Protein AF-W1I1I9-F1 (afdb_monomer_lite)

pLDDT: mean 87.64, std 15.8, range [44.5, 98.19]

Structure (mmCIF, N/CA/C/O backbone):
data_AF-W1I1I9-F1
#
_entry.id   AF-W1I1I9-F1
#
loop_
_atom_site.group_PDB
_atom_site.id
_atom_site.type_symbol
_atom_site.label_atom_id
_atom_site.label_alt_id
_atom_site.label_comp_id
_atom_site.label_asym_id
_atom_site.label_entity_id
_atom_site.label_seq_id
_atom_site.pdbx_PDB_ins_code
_atom_site.Cartn_x
_atom_site.Cartn_y
_atom_site.Cartn_z
_atom_site.occupancy
_atom_site.B_iso_or_equiv
_atom_site.auth_seq_id
_atom_site.auth_comp_id
_atom_site.auth_asym_id
_atom_site.auth_atom_id
_atom_site.pdbx_PDB_model_num
ATOM 1 N N . MET A 1 1 ? 3.873 50.885 -23.841 1.00 44.50 1 MET A N 1
ATOM 2 C CA . MET A 1 1 ? 3.485 49.770 -24.730 1.00 44.50 1 MET A CA 1
ATOM 3 C C . MET A 1 1 ? 4.378 48.586 -24.397 1.00 44.50 1 MET A C 1
ATOM 5 O O . MET A 1 1 ? 5.576 48.797 -24.437 1.00 44.50 1 MET A O 1
ATOM 9 N N . LEU A 1 2 ? 3.766 47.459 -23.991 1.00 46.28 2 LEU A N 1
ATOM 10 C CA . LEU A 1 2 ? 4.251 46.063 -23.898 1.00 46.28 2 LEU A CA 1
ATOM 11 C C . LEU A 1 2 ? 5.723 45.823 -23.470 1.00 46.28 2 LEU A C 1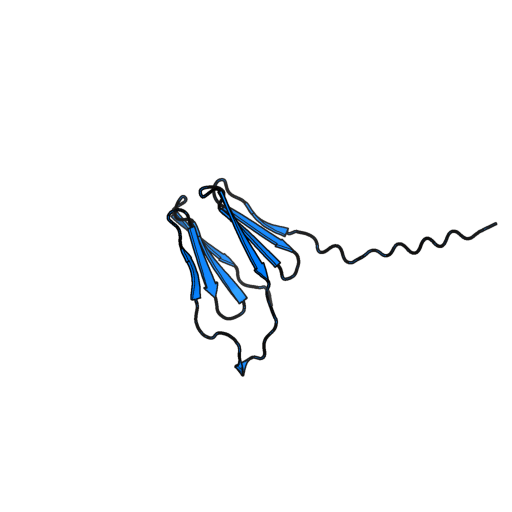
ATOM 13 O O . LEU A 1 2 ? 6.652 46.343 -24.056 1.00 46.28 2 LEU A O 1
ATOM 17 N N . CYS A 1 3 ? 6.035 44.933 -22.535 1.00 46.59 3 CYS A N 1
ATOM 18 C CA . CYS A 1 3 ? 5.598 43.547 -22.584 1.00 46.59 3 CYS A CA 1
ATOM 19 C C . CYS A 1 3 ? 5.765 42.898 -21.205 1.00 46.59 3 CYS A C 1
ATOM 21 O O . CYS A 1 3 ? 6.864 42.815 -20.657 1.00 46.59 3 CYS A O 1
ATOM 23 N N . LEU A 1 4 ? 4.636 42.456 -20.664 1.00 54.78 4 LEU A N 1
ATOM 24 C CA . LEU A 1 4 ? 4.511 41.624 -19.482 1.00 54.78 4 LEU A CA 1
ATOM 25 C C . LEU A 1 4 ? 4.909 40.192 -19.870 1.00 54.78 4 LEU A C 1
ATOM 27 O O . LEU A 1 4 ? 4.079 39.429 -20.349 1.00 54.78 4 LEU A O 1
ATOM 31 N N . CYS A 1 5 ? 6.176 39.829 -19.687 1.00 49.94 5 CYS A N 1
ATOM 32 C CA . CYS A 1 5 ? 6.618 38.438 -19.793 1.00 49.94 5 CYS A CA 1
ATOM 33 C C . CYS A 1 5 ? 6.740 37.846 -18.387 1.00 49.94 5 CYS A C 1
ATOM 35 O O . CYS A 1 5 ? 7.837 37.582 -17.898 1.00 49.94 5 CYS A O 1
ATOM 37 N N . THR A 1 6 ? 5.604 37.647 -17.715 1.00 56.44 6 THR A N 1
ATOM 38 C CA . THR A 1 6 ? 5.540 36.708 -16.594 1.00 56.44 6 THR A CA 1
ATOM 39 C C . THR A 1 6 ? 5.754 35.316 -17.172 1.00 56.44 6 THR A C 1
ATOM 41 O O . THR A 1 6 ? 4.824 34.695 -17.685 1.00 56.44 6 THR A O 1
ATOM 44 N N . PHE A 1 7 ? 7.001 34.849 -17.129 1.00 55.22 7 PHE A N 1
ATOM 45 C CA . PHE A 1 7 ? 7.329 33.438 -17.257 1.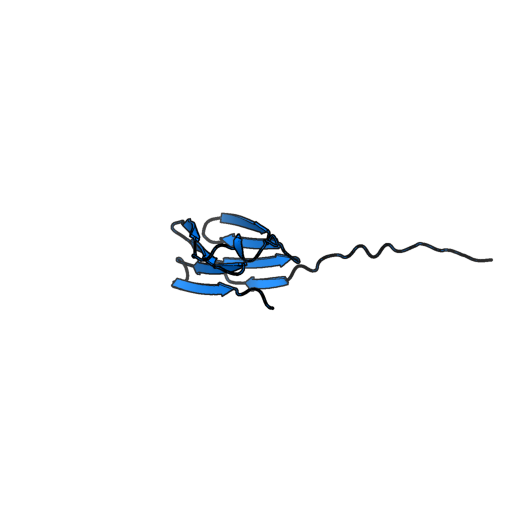00 55.22 7 PHE A CA 1
ATOM 46 C C . PHE A 1 7 ? 6.595 32.702 -16.137 1.00 55.22 7 PHE A C 1
ATOM 48 O O . PHE A 1 7 ? 7.075 32.597 -15.009 1.00 55.22 7 PHE A O 1
ATOM 55 N N . LEU A 1 8 ? 5.391 32.229 -16.449 1.00 53.41 8 LEU A N 1
ATOM 56 C CA . LEU A 1 8 ? 4.737 31.181 -15.694 1.00 53.41 8 LEU A CA 1
ATOM 57 C C . LEU A 1 8 ? 5.642 29.961 -15.833 1.00 53.41 8 LEU A C 1
ATOM 59 O O . LEU A 1 8 ? 5.558 29.203 -16.796 1.00 53.41 8 LEU A O 1
ATOM 63 N N . PHE A 1 9 ? 6.546 29.794 -14.872 1.00 50.25 9 PHE A N 1
ATOM 64 C CA . PHE A 1 9 ? 7.050 28.481 -14.530 1.00 50.25 9 PHE A CA 1
ATOM 65 C C . PHE A 1 9 ? 5.830 27.680 -14.071 1.00 50.25 9 PHE A C 1
ATOM 67 O O . PHE A 1 9 ? 5.524 27.608 -12.884 1.00 50.25 9 PHE A O 1
ATOM 74 N N . THR A 1 10 ? 5.102 27.091 -15.021 1.00 55.28 10 THR A N 1
ATOM 75 C CA . THR A 1 10 ? 4.328 25.877 -14.787 1.00 55.28 10 THR A CA 1
ATOM 76 C C . THR A 1 10 ? 5.338 24.823 -14.361 1.00 55.28 10 THR A C 1
ATOM 78 O O . THR A 1 10 ? 5.841 24.038 -15.165 1.00 55.28 10 THR A O 1
ATOM 81 N N . GLY A 1 11 ? 5.718 24.875 -13.082 1.00 51.47 11 GLY A N 1
ATOM 82 C CA . GLY A 1 11 ? 6.362 23.765 -12.418 1.00 51.47 11 GLY A CA 1
ATOM 83 C C . GLY A 1 11 ? 5.486 22.549 -12.670 1.00 51.47 11 GLY A C 1
ATOM 84 O O . GLY A 1 11 ? 4.265 22.650 -12.587 1.00 51.47 11 GLY A O 1
ATOM 85 N N . CYS A 1 12 ? 6.098 21.432 -13.054 1.00 51.38 12 CYS A N 1
ATOM 86 C CA . CYS A 1 12 ? 5.423 20.146 -13.163 1.00 51.38 12 CYS A CA 1
ATOM 87 C C . CYS A 1 12 ? 4.753 19.816 -11.821 1.00 51.38 12 CYS A C 1
ATOM 89 O O . CYS A 1 12 ? 5.358 19.168 -10.966 1.00 51.38 12 CYS A O 1
ATOM 91 N N . THR A 1 13 ? 3.519 20.263 -11.612 1.00 59.88 13 THR A N 1
ATOM 92 C CA . THR A 1 13 ? 2.675 19.800 -10.523 1.00 59.88 13 THR A CA 1
ATOM 93 C C . THR A 1 13 ? 2.324 18.366 -10.866 1.00 59.88 13 THR A C 1
ATOM 95 O O . THR A 1 13 ? 1.559 18.087 -11.786 1.00 59.88 13 THR A O 1
ATOM 98 N N . ARG A 1 14 ? 2.981 17.420 -10.190 1.00 69.31 14 ARG A N 1
ATOM 99 C CA . ARG A 1 14 ? 2.608 16.011 -10.294 1.00 69.31 14 ARG A CA 1
ATOM 100 C C . ARG A 1 14 ? 1.204 15.892 -9.726 1.00 69.31 14 ARG A C 1
ATOM 102 O O . ARG A 1 14 ? 1.011 16.144 -8.540 1.00 69.31 14 ARG A O 1
ATOM 109 N N . GLU A 1 15 ? 0.250 15.562 -10.581 1.00 84.31 15 GLU A N 1
ATOM 110 C CA . GLU A 1 15 ? -1.137 15.384 -10.177 1.00 84.31 15 GLU A CA 1
ATOM 111 C C . GLU A 1 15 ? -1.245 14.168 -9.253 1.00 84.31 15 GLU A C 1
ATOM 113 O O . GLU A 1 15 ? -0.667 13.106 -9.518 1.00 84.31 15 GLU A O 1
ATOM 118 N N . GLU A 1 16 ? -1.934 14.353 -8.132 1.00 91.62 16 GLU A N 1
ATOM 119 C CA . GLU A 1 16 ? -2.271 13.262 -7.232 1.00 91.62 16 GLU A CA 1
ATOM 120 C C . GLU A 1 16 ? -3.434 12.475 -7.831 1.00 91.62 16 GLU A C 1
ATOM 122 O O . GLU A 1 16 ? -4.465 13.030 -8.205 1.00 91.62 16 GLU A O 1
ATOM 127 N N . LYS A 1 17 ? -3.272 11.159 -7.911 1.00 92.81 17 LYS A N 1
ATOM 128 C CA . LYS A 1 17 ? -4.293 10.242 -8.400 1.00 92.81 17 LYS A CA 1
ATOM 129 C C . LYS A 1 17 ? -4.701 9.283 -7.299 1.00 92.81 17 LYS A C 1
ATOM 131 O O . LYS A 1 17 ? -3.872 8.518 -6.808 1.00 92.81 17 LYS A O 1
ATOM 136 N N . THR A 1 18 ? -5.986 9.253 -6.972 1.00 95.56 18 THR A N 1
ATOM 137 C CA . THR A 1 18 ? -6.563 8.225 -6.102 1.00 95.56 18 THR A CA 1
ATOM 138 C C . THR A 1 18 ? -6.771 6.931 -6.887 1.00 95.56 18 THR A C 1
ATOM 140 O O . THR A 1 18 ? -7.365 6.923 -7.965 1.00 95.56 18 THR A O 1
ATOM 143 N N . ILE A 1 19 ? -6.230 5.830 -6.368 1.00 94.56 19 ILE A N 1
ATOM 144 C CA . ILE A 1 19 ? -6.304 4.495 -6.975 1.00 94.56 19 ILE A CA 1
ATOM 145 C C . ILE A 1 19 ? -7.344 3.632 -6.264 1.00 94.56 19 ILE A C 1
ATOM 147 O O . ILE A 1 19 ? -8.034 2.838 -6.900 1.00 94.56 19 ILE A O 1
ATOM 151 N N . ILE A 1 20 ? -7.435 3.778 -4.944 1.00 95.56 20 ILE A N 1
ATOM 152 C CA . ILE A 1 20 ? -8.397 3.090 -4.088 1.00 95.56 20 ILE A CA 1
ATOM 153 C C . ILE A 1 20 ? -8.971 4.138 -3.148 1.00 95.56 20 ILE A C 1
ATOM 155 O O . ILE A 1 20 ? -8.210 4.902 -2.556 1.00 95.56 20 ILE A O 1
ATOM 159 N N . ASP A 1 21 ? -10.290 4.153 -3.014 1.00 96.88 21 ASP A N 1
ATOM 160 C CA . ASP A 1 21 ? -10.998 4.981 -2.049 1.00 96.88 21 ASP A CA 1
ATOM 161 C C . ASP A 1 21 ? -12.155 4.163 -1.477 1.00 96.88 21 ASP A C 1
ATOM 163 O O . ASP A 1 21 ? -13.080 3.771 -2.192 1.00 96.88 21 ASP A O 1
ATOM 167 N N . THR A 1 22 ? -12.032 3.788 -0.212 1.00 96.38 22 THR A N 1
ATOM 168 C CA . THR A 1 22 ? -13.001 2.970 0.519 1.00 96.38 22 THR A CA 1
ATOM 169 C C . THR A 1 22 ? -13.119 3.501 1.944 1.00 96.38 22 THR A C 1
ATOM 171 O O . THR A 1 22 ? -12.322 4.331 2.366 1.00 96.38 22 THR A O 1
ATOM 174 N N . ALA A 1 23 ? -14.085 2.995 2.714 1.00 96.12 23 ALA A N 1
ATOM 175 C CA . ALA A 1 23 ? -14.285 3.432 4.096 1.00 96.12 23 ALA A CA 1
ATOM 176 C C . ALA A 1 23 ? -13.085 3.149 5.026 1.00 96.12 23 ALA A C 1
ATOM 178 O O . ALA A 1 23 ? -12.933 3.822 6.038 1.00 96.12 23 ALA A O 1
ATOM 179 N N . THR A 1 24 ? -12.258 2.153 4.701 1.00 96.06 24 THR A N 1
ATOM 180 C CA . THR A 1 24 ? -11.185 1.626 5.567 1.00 96.06 24 THR A CA 1
ATOM 181 C C . THR A 1 24 ? -9.790 1.810 4.978 1.00 96.06 24 THR A C 1
ATOM 183 O O . THR A 1 24 ? -8.802 1.799 5.707 1.00 96.06 24 THR A O 1
ATOM 186 N N . LEU A 1 25 ? -9.694 2.012 3.665 1.00 97.19 25 LEU A N 1
ATOM 187 C CA . LEU A 1 25 ? -8.436 2.114 2.940 1.00 97.19 25 LEU A CA 1
ATOM 188 C C . LEU A 1 25 ? -8.540 3.165 1.838 1.00 97.19 25 LEU A C 1
ATOM 190 O O . LEU A 1 25 ? -9.415 3.082 0.969 1.00 97.19 25 LEU A O 1
ATOM 194 N N . LYS A 1 26 ? -7.570 4.077 1.801 1.00 97.75 26 LYS A N 1
ATOM 195 C CA . LYS A 1 26 ? -7.347 4.973 0.665 1.00 97.75 26 LYS A CA 1
ATOM 196 C C . LYS A 1 26 ? -5.919 4.815 0.163 1.00 97.75 26 LYS A C 1
ATOM 198 O O . LYS A 1 26 ? -4.980 4.712 0.944 1.00 97.75 26 LYS A O 1
ATOM 203 N N . VAL A 1 27 ? -5.742 4.789 -1.153 1.00 97.00 27 VAL A N 1
ATOM 204 C CA . VAL A 1 27 ? -4.417 4.751 -1.775 1.00 97.00 27 VAL A CA 1
ATOM 205 C C . VAL A 1 27 ? -4.334 5.810 -2.847 1.00 97.00 27 VAL A C 1
ATOM 207 O O . VAL A 1 27 ? -5.147 5.828 -3.776 1.00 97.00 27 VAL A O 1
ATOM 210 N N . THR A 1 28 ? -3.327 6.664 -2.742 1.00 96.06 28 THR A N 1
ATOM 211 C CA . THR A 1 28 ? -3.056 7.725 -3.705 1.00 96.06 28 THR A CA 1
ATOM 212 C C . THR A 1 28 ? -1.653 7.576 -4.266 1.00 96.06 28 THR A C 1
ATOM 214 O O . THR A 1 28 ? -0.774 6.934 -3.688 1.00 96.06 28 THR A O 1
ATOM 217 N N . THR A 1 29 ? -1.454 8.110 -5.462 1.00 93.50 29 THR A N 1
ATOM 218 C CA . THR A 1 29 ? -0.160 8.117 -6.135 1.00 93.50 29 THR A CA 1
ATOM 219 C C . THR A 1 29 ? 0.121 9.499 -6.679 1.00 93.50 29 THR A C 1
ATOM 221 O O . THR A 1 29 ? -0.745 10.083 -7.327 1.00 93.50 29 THR A O 1
ATOM 224 N N . GLN A 1 30 ? 1.342 9.980 -6.489 1.00 92.75 30 GLN A N 1
ATOM 225 C CA . GLN A 1 30 ? 1.817 11.241 -7.040 1.00 92.75 30 GLN A CA 1
ATOM 226 C C . GLN A 1 30 ? 3.158 11.007 -7.746 1.00 92.75 30 GLN A C 1
ATOM 228 O O . GLN A 1 30 ? 4.246 11.006 -7.165 1.00 92.75 30 GLN A O 1
ATOM 233 N N . GLY A 1 31 ? 3.092 10.743 -9.051 1.00 88.88 31 GLY A N 1
ATOM 234 C CA . GLY A 1 31 ? 4.259 10.341 -9.837 1.00 88.88 31 GLY A CA 1
ATOM 235 C C . GLY A 1 31 ? 4.876 9.022 -9.353 1.00 88.88 31 GLY A C 1
ATOM 236 O O . GLY A 1 31 ? 4.352 7.951 -9.636 1.00 88.88 31 GLY A O 1
ATOM 237 N N . ALA A 1 32 ? 6.031 9.094 -8.684 1.00 89.62 32 ALA A N 1
ATOM 238 C CA . ALA A 1 32 ? 6.743 7.921 -8.159 1.00 89.62 32 ALA A CA 1
ATOM 239 C C . ALA A 1 32 ? 6.421 7.625 -6.685 1.00 89.62 32 ALA A C 1
ATOM 241 O O . ALA A 1 32 ? 6.952 6.661 -6.134 1.00 89.62 32 ALA A O 1
ATOM 242 N N . GLU A 1 33 ? 5.610 8.465 -6.051 1.00 93.31 33 GLU A N 1
ATOM 243 C CA . GLU A 1 33 ? 5.222 8.331 -4.652 1.00 93.31 33 GLU A CA 1
ATOM 244 C C . GLU A 1 33 ? 3.848 7.672 -4.567 1.00 93.31 33 GLU A C 1
ATOM 246 O O . GLU A 1 33 ? 2.982 7.877 -5.419 1.00 93.31 33 GLU A O 1
ATOM 251 N N . THR A 1 34 ? 3.687 6.796 -3.586 1.00 95.25 34 THR A N 1
ATOM 252 C CA . THR A 1 34 ? 2.447 6.091 -3.278 1.00 95.25 34 THR A CA 1
ATOM 253 C C . THR A 1 34 ? 2.198 6.230 -1.793 1.00 95.25 34 THR A C 1
ATOM 255 O O . THR A 1 34 ? 3.044 5.826 -0.992 1.00 95.25 34 THR A O 1
ATOM 258 N N . THR A 1 35 ? 1.034 6.759 -1.451 1.00 97.06 35 THR A N 1
ATOM 259 C CA . THR A 1 35 ? 0.597 6.928 -0.072 1.00 97.06 35 THR A CA 1
ATOM 260 C C . THR A 1 35 ? -0.558 5.980 0.189 1.00 97.06 35 THR A C 1
ATOM 262 O O . THR A 1 35 ? -1.536 5.945 -0.560 1.00 97.06 35 THR A O 1
ATOM 265 N N . ILE A 1 36 ? -0.413 5.161 1.224 1.00 97.50 36 ILE A N 1
ATOM 266 C CA . ILE A 1 36 ? -1.427 4.215 1.679 1.00 97.50 36 ILE A CA 1
ATOM 267 C C . ILE A 1 36 ? -1.930 4.719 3.026 1.00 97.50 36 ILE A C 1
ATOM 269 O O . ILE A 1 36 ? -1.172 4.748 3.992 1.00 97.50 36 ILE A O 1
ATOM 273 N N . TYR A 1 37 ? -3.201 5.096 3.070 1.00 97.81 37 TYR A N 1
ATOM 274 C CA . TYR A 1 37 ? -3.907 5.523 4.269 1.00 97.81 37 TYR A CA 1
ATOM 275 C C . TYR A 1 37 ? -4.725 4.347 4.800 1.00 97.81 37 TYR A C 1
ATOM 277 O O . TYR A 1 37 ? -5.704 3.927 4.175 1.00 97.81 37 TYR A O 1
ATOM 285 N N . ASP A 1 38 ? -4.305 3.812 5.940 1.00 97.19 38 ASP A N 1
ATOM 286 C CA . ASP A 1 38 ? -5.089 2.892 6.752 1.00 97.19 38 ASP A CA 1
ATOM 287 C C . ASP A 1 38 ? -6.059 3.706 7.606 1.00 97.19 38 ASP A C 1
ATOM 289 O O . ASP A 1 38 ? -5.704 4.199 8.676 1.00 97.19 38 ASP A O 1
ATOM 293 N N . LEU A 1 39 ? -7.282 3.886 7.110 1.00 97.25 39 LEU A N 1
ATOM 294 C CA . LEU A 1 39 ? -8.297 4.685 7.796 1.00 97.25 39 LEU A CA 1
ATOM 295 C C . LEU A 1 39 ? -8.866 3.948 9.014 1.00 97.25 39 LEU A C 1
ATOM 297 O O . LEU A 1 39 ? -9.385 4.584 9.925 1.00 97.25 39 LEU A O 1
ATOM 301 N N . ALA A 1 40 ? -8.770 2.616 9.039 1.00 95.94 40 ALA A N 1
ATOM 302 C CA . ALA A 1 40 ? -9.216 1.814 10.172 1.00 95.94 40 ALA A CA 1
ATOM 303 C C . ALA A 1 40 ? -8.182 1.783 11.309 1.00 95.94 40 ALA A C 1
ATOM 305 O O . ALA A 1 40 ? -8.560 1.740 12.477 1.00 95.94 40 ALA A O 1
ATOM 306 N N . GLY A 1 41 ? -6.892 1.787 10.966 1.00 94.81 41 GLY A N 1
ATOM 307 C CA . GLY A 1 41 ? -5.775 1.821 11.913 1.00 94.81 41 GLY A CA 1
ATOM 308 C C . GLY A 1 41 ? -5.243 3.219 12.238 1.00 94.81 41 GLY A C 1
ATOM 309 O O . GLY A 1 41 ? -4.298 3.315 13.016 1.00 94.81 41 GLY A O 1
ATOM 310 N N . ASP A 1 42 ? -5.820 4.270 11.643 1.00 96.31 42 ASP A N 1
ATOM 311 C CA . ASP A 1 42 ? -5.381 5.672 11.748 1.00 96.31 42 ASP A CA 1
ATOM 312 C C . ASP A 1 42 ? -3.876 5.851 11.467 1.00 96.31 42 ASP A C 1
ATOM 314 O O . ASP A 1 42 ? -3.120 6.440 12.242 1.00 96.31 42 ASP A O 1
ATOM 318 N N . ALA A 1 43 ? -3.413 5.268 10.355 1.00 97.06 43 ALA A N 1
ATOM 319 C CA . ALA A 1 43 ? -2.001 5.251 9.983 1.00 97.06 43 ALA A CA 1
ATOM 320 C C . ALA A 1 43 ? -1.772 5.581 8.504 1.00 97.06 43 ALA A C 1
ATOM 322 O O . ALA A 1 43 ? -2.571 5.253 7.626 1.00 97.06 43 ALA A O 1
ATOM 323 N N . GLU A 1 44 ? -0.623 6.189 8.213 1.00 97.38 44 GLU A N 1
ATOM 324 C CA . GLU A 1 44 ? -0.208 6.550 6.859 1.00 97.38 44 GLU A CA 1
ATOM 325 C C . GLU A 1 44 ? 1.160 5.949 6.525 1.00 97.38 44 GLU A C 1
ATOM 327 O O . GLU A 1 44 ? 2.113 6.031 7.304 1.00 97.38 44 GLU A O 1
ATOM 332 N N . TYR A 1 45 ? 1.273 5.370 5.328 1.00 97.31 45 TYR A N 1
ATOM 333 C CA . TYR A 1 45 ? 2.501 4.761 4.830 1.00 97.31 45 TYR A CA 1
ATOM 334 C C . TYR A 1 45 ? 2.887 5.351 3.477 1.00 97.31 45 TYR A C 1
ATOM 336 O O . TYR A 1 45 ? 2.178 5.189 2.482 1.00 97.31 45 TYR A O 1
ATOM 344 N N . ASN A 1 46 ? 4.057 5.987 3.432 1.00 96.38 46 ASN A N 1
ATOM 345 C CA . ASN A 1 46 ? 4.593 6.624 2.235 1.00 96.38 46 ASN A CA 1
ATOM 346 C C . ASN A 1 46 ? 5.704 5.783 1.604 1.00 96.38 46 ASN A C 1
ATOM 348 O O . ASN A 1 46 ? 6.719 5.476 2.231 1.00 96.38 46 ASN A O 1
ATOM 352 N N . TYR A 1 47 ? 5.532 5.449 0.328 1.00 95.19 47 TYR A N 1
ATOM 353 C CA . TYR A 1 47 ? 6.489 4.671 -0.447 1.00 95.19 47 TYR A CA 1
ATOM 354 C C . TYR A 1 47 ? 6.933 5.437 -1.684 1.00 95.19 47 TYR A C 1
ATOM 356 O O . TYR A 1 47 ? 6.119 5.940 -2.453 1.00 95.19 47 TYR A O 1
ATOM 364 N N . LYS A 1 48 ? 8.245 5.457 -1.923 1.00 93.00 48 LYS A N 1
ATOM 365 C CA . LYS A 1 48 ? 8.845 6.067 -3.110 1.00 93.00 48 LYS A CA 1
ATOM 366 C C . LYS A 1 48 ? 9.458 5.005 -4.006 1.00 93.00 48 LYS A C 1
ATOM 368 O O . LYS A 1 48 ? 10.345 4.258 -3.595 1.00 93.00 48 LYS A O 1
ATOM 373 N N . ALA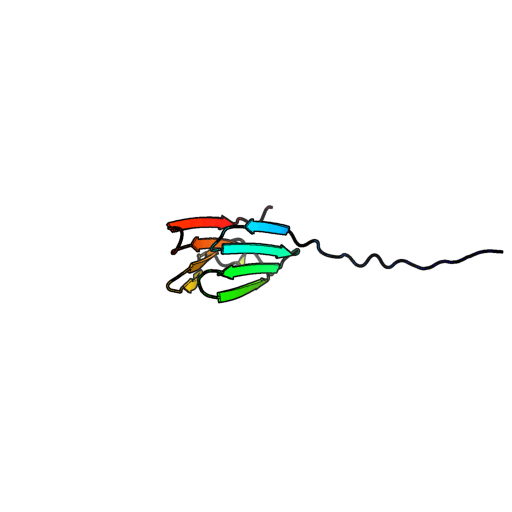 A 1 49 ? 9.021 4.961 -5.258 1.00 90.25 49 ALA A N 1
ATOM 374 C CA . ALA A 1 49 ? 9.611 4.095 -6.261 1.00 90.25 49 ALA A CA 1
ATOM 375 C C . ALA A 1 49 ? 10.965 4.655 -6.722 1.00 90.25 49 ALA A C 1
ATOM 377 O O . ALA A 1 49 ? 11.057 5.777 -7.225 1.00 90.25 49 ALA A O 1
ATOM 378 N N . VAL A 1 50 ? 12.013 3.838 -6.615 1.00 90.25 50 VAL A N 1
ATOM 379 C CA . VAL A 1 50 ? 13.364 4.166 -7.088 1.00 90.25 50 VAL A CA 1
ATOM 380 C C . VAL A 1 50 ? 13.719 3.247 -8.253 1.00 90.25 50 VAL A C 1
ATOM 382 O O . VAL A 1 50 ? 13.387 2.061 -8.250 1.00 90.25 50 VAL A O 1
ATOM 385 N N . ARG A 1 51 ? 14.358 3.794 -9.293 1.00 88.62 51 ARG A N 1
ATOM 386 C CA . ARG A 1 51 ? 14.881 2.984 -10.399 1.00 88.62 51 ARG A CA 1
ATOM 387 C C . ARG A 1 51 ? 16.194 2.347 -9.961 1.00 88.62 51 ARG A C 1
ATOM 389 O O . ARG A 1 51 ? 17.104 3.050 -9.538 1.00 88.62 51 ARG A O 1
ATOM 396 N N . VAL A 1 52 ? 16.283 1.033 -10.109 1.00 90.06 52 VAL A N 1
ATOM 397 C CA . VAL A 1 52 ? 17.489 0.242 -9.847 1.00 90.06 52 VAL A CA 1
ATOM 398 C C . VAL A 1 52 ? 17.882 -0.518 -11.108 1.00 90.06 52 VAL A C 1
ATOM 400 O O . VAL A 1 52 ? 17.053 -0.715 -12.004 1.00 90.06 52 VAL A O 1
ATOM 403 N N . LYS A 1 53 ? 19.146 -0.937 -11.201 1.00 93.38 53 LYS A N 1
ATOM 404 C CA . LYS A 1 53 ? 19.576 -1.838 -12.275 1.00 93.38 53 LYS A CA 1
ATOM 405 C C . LYS A 1 53 ? 18.861 -3.175 -12.120 1.00 93.38 53 LYS A C 1
ATOM 407 O O . LYS A 1 53 ? 18.540 -3.595 -11.014 1.00 93.38 53 LYS A O 1
ATOM 412 N N . LYS A 1 54 ? 18.638 -3.870 -13.235 1.00 89.06 54 LYS A N 1
ATOM 413 C CA . LYS A 1 54 ? 17.939 -5.164 -13.234 1.00 89.06 54 LYS A CA 1
ATOM 414 C C . LYS A 1 54 ? 18.649 -6.218 -12.372 1.00 89.06 54 LYS A C 1
ATOM 416 O O . LYS A 1 54 ? 17.969 -7.047 -11.785 1.00 89.06 54 LYS A O 1
ATOM 421 N N . THR A 1 55 ? 19.979 -6.170 -12.296 1.00 93.69 55 THR A N 1
ATOM 422 C CA . THR A 1 55 ? 20.804 -7.062 -11.460 1.00 93.69 55 THR A CA 1
ATOM 423 C C . THR A 1 55 ? 20.573 -6.865 -9.968 1.00 93.69 55 THR A C 1
ATOM 425 O O . THR A 1 55 ? 20.727 -7.810 -9.207 1.00 93.69 55 THR A O 1
ATOM 428 N N . ASP A 1 56 ? 20.163 -5.660 -9.573 1.00 92.06 56 ASP A N 1
ATOM 429 C CA . ASP A 1 56 ? 20.015 -5.251 -8.175 1.00 92.06 56 ASP A CA 1
ATOM 430 C C . ASP A 1 56 ? 18.527 -5.164 -7.785 1.00 92.06 56 ASP A C 1
ATOM 432 O O . ASP A 1 56 ? 18.171 -4.745 -6.683 1.00 92.06 56 ASP A O 1
ATOM 436 N N . ALA A 1 57 ? 17.629 -5.502 -8.717 1.00 90.25 57 ALA A N 1
ATOM 437 C CA . ALA A 1 57 ? 16.196 -5.438 -8.504 1.00 90.25 57 ALA A CA 1
ATOM 438 C C . ALA A 1 57 ? 15.748 -6.570 -7.566 1.00 90.25 57 ALA A C 1
ATOM 440 O O . ALA A 1 57 ? 16.109 -7.723 -7.805 1.00 90.25 57 ALA A O 1
ATOM 441 N N . PRO A 1 58 ? 14.907 -6.281 -6.553 1.00 91.56 58 PRO A N 1
ATOM 442 C CA . PRO A 1 58 ? 14.322 -7.323 -5.722 1.00 91.56 58 PRO A CA 1
ATOM 443 C C . PRO A 1 58 ? 13.578 -8.349 -6.579 1.00 91.56 58 PRO A C 1
ATOM 445 O O . PRO A 1 58 ? 12.692 -7.991 -7.361 1.00 91.56 58 PRO A O 1
ATOM 448 N N . THR A 1 59 ? 13.943 -9.618 -6.423 1.00 93.31 59 THR A N 1
ATOM 449 C CA . THR A 1 59 ? 13.316 -10.757 -7.107 1.00 93.31 59 THR A CA 1
ATOM 450 C C . THR A 1 59 ? 12.159 -11.345 -6.313 1.00 93.31 59 THR A C 1
ATOM 452 O O . THR A 1 59 ? 11.301 -12.012 -6.886 1.00 93.31 59 THR A O 1
ATOM 455 N N . GLU A 1 60 ? 12.101 -11.061 -5.013 1.00 94.00 60 GLU A N 1
ATOM 456 C CA . GLU A 1 60 ? 11.113 -11.608 -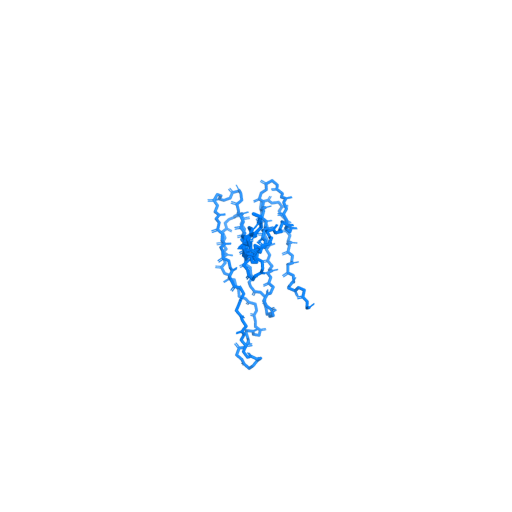4.091 1.00 94.00 60 GLU A CA 1
ATOM 457 C C . GLU A 1 60 ? 10.240 -10.518 -3.476 1.00 94.00 60 GLU A C 1
ATOM 459 O O . GLU A 1 60 ? 10.634 -9.355 -3.339 1.00 94.00 60 GLU A O 1
ATOM 464 N N . ALA A 1 61 ? 9.013 -10.905 -3.133 1.00 95.50 61 ALA A N 1
ATOM 465 C CA . ALA A 1 61 ? 8.097 -10.035 -2.422 1.00 95.50 61 ALA A CA 1
ATOM 466 C C . ALA A 1 61 ? 8.518 -9.923 -0.955 1.00 95.50 61 ALA A C 1
ATOM 468 O O . ALA A 1 61 ? 8.894 -10.915 -0.337 1.00 95.50 61 ALA A O 1
ATOM 469 N N . ARG A 1 62 ? 8.401 -8.725 -0.381 1.00 95.81 62 ARG A N 1
ATOM 470 C CA . ARG A 1 62 ? 8.718 -8.486 1.032 1.00 95.81 62 ARG A CA 1
ATOM 471 C C . ARG A 1 62 ? 7.566 -7.802 1.744 1.00 95.81 62 ARG A C 1
ATOM 473 O O . ARG A 1 62 ? 6.991 -6.847 1.221 1.00 95.81 62 ARG A O 1
ATOM 480 N N . THR A 1 63 ? 7.241 -8.264 2.943 1.00 97.44 63 THR A N 1
ATOM 481 C CA . THR A 1 63 ? 6.300 -7.561 3.818 1.00 97.44 63 THR A CA 1
ATOM 482 C C . THR A 1 63 ? 6.967 -6.285 4.318 1.00 97.44 63 THR A C 1
ATOM 484 O O . THR A 1 63 ? 8.050 -6.346 4.893 1.00 97.44 63 THR A O 1
ATOM 487 N N . ALA A 1 64 ? 6.347 -5.135 4.061 1.00 96.44 64 ALA A N 1
ATOM 488 C CA . ALA A 1 64 ? 6.792 -3.855 4.608 1.00 96.44 64 ALA A CA 1
ATOM 489 C C . ALA A 1 64 ? 6.055 -3.516 5.905 1.00 96.44 64 ALA A C 1
ATOM 491 O O . ALA A 1 64 ? 6.672 -3.015 6.838 1.00 96.44 64 ALA A O 1
ATOM 492 N N . THR A 1 65 ? 4.759 -3.825 5.955 1.00 97.50 65 THR A N 1
ATOM 493 C CA . THR A 1 65 ? 3.889 -3.520 7.092 1.00 97.50 65 THR A CA 1
ATOM 494 C C . THR A 1 65 ? 2.917 -4.670 7.306 1.00 97.50 65 THR A C 1
ATOM 496 O O . THR A 1 65 ? 2.347 -5.196 6.346 1.00 97.50 65 THR A O 1
ATOM 499 N N . GLU A 1 66 ? 2.702 -5.042 8.562 1.00 97.31 66 GLU A N 1
ATOM 500 C CA . GLU A 1 66 ? 1.679 -5.995 8.978 1.00 97.31 66 GLU A CA 1
ATOM 501 C C . GLU A 1 66 ? 1.117 -5.551 10.329 1.00 97.31 66 GLU A C 1
ATOM 503 O O . GLU A 1 66 ? 1.827 -5.551 11.329 1.00 97.31 66 GLU A O 1
ATOM 508 N N . THR A 1 67 ? -0.147 -5.139 10.324 1.00 97.06 67 THR A N 1
ATOM 509 C CA . THR A 1 67 ? -0.924 -4.733 11.501 1.00 97.06 67 THR A CA 1
ATOM 510 C C . THR A 1 67 ? -2.176 -5.604 11.600 1.00 97.06 67 THR A C 1
ATOM 512 O O . THR A 1 67 ? -2.389 -6.498 10.772 1.00 97.06 67 THR A O 1
ATOM 515 N N . ASP A 1 68 ? -3.027 -5.357 12.592 1.00 97.00 68 ASP A N 1
ATOM 516 C CA . ASP A 1 68 ? -4.317 -6.046 12.714 1.00 97.00 68 ASP A CA 1
ATOM 517 C C . ASP A 1 68 ? -5.314 -5.621 11.622 1.00 97.00 68 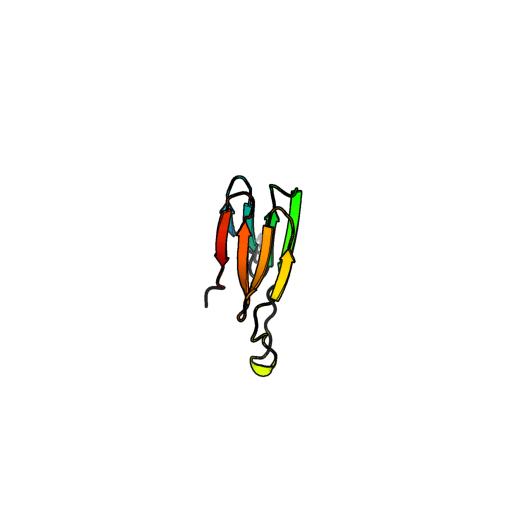ASP A C 1
ATOM 519 O O . ASP A 1 68 ? -6.159 -6.413 11.208 1.00 97.00 68 ASP A O 1
ATOM 523 N N . THR A 1 69 ? -5.166 -4.405 11.094 1.00 96.94 69 THR A N 1
ATOM 524 C CA . THR A 1 69 ? -6.059 -3.774 10.110 1.00 96.94 69 THR A CA 1
ATOM 525 C C . THR A 1 69 ? -5.614 -3.999 8.670 1.00 96.94 69 THR A C 1
ATOM 527 O O . THR A 1 69 ? -6.453 -4.245 7.800 1.00 96.94 69 THR A O 1
ATOM 530 N N . ILE A 1 70 ? -4.306 -3.975 8.395 1.00 97.56 70 ILE A N 1
ATOM 531 C CA . ILE A 1 70 ? -3.780 -4.092 7.035 1.00 97.56 70 ILE A CA 1
ATOM 532 C C . ILE A 1 70 ? -2.488 -4.911 6.945 1.00 97.56 70 ILE A C 1
ATOM 534 O O . ILE A 1 70 ? -1.751 -5.128 7.907 1.00 97.56 70 ILE A O 1
ATOM 538 N N . LYS A 1 71 ? -2.169 -5.357 5.730 1.00 98.19 71 LYS A N 1
ATOM 539 C CA . LYS A 1 71 ? -0.849 -5.890 5.375 1.00 98.19 71 LYS A CA 1
ATOM 540 C C . LYS A 1 71 ? -0.392 -5.308 4.048 1.00 98.19 71 LYS A C 1
ATOM 542 O O . LYS A 1 71 ? -1.094 -5.441 3.050 1.00 98.19 71 LYS A O 1
ATOM 547 N N . ILE A 1 72 ? 0.804 -4.728 4.019 1.00 97.88 72 ILE A N 1
ATOM 548 C CA . ILE A 1 72 ? 1.416 -4.157 2.818 1.00 97.88 72 ILE A CA 1
ATOM 549 C C . ILE A 1 72 ? 2.628 -4.999 2.441 1.00 97.88 72 ILE A C 1
ATOM 551 O O . ILE A 1 72 ? 3.605 -5.107 3.185 1.00 97.88 72 ILE A O 1
ATOM 555 N N . VAL A 1 73 ? 2.577 -5.574 1.246 1.00 97.88 73 VAL A N 1
ATOM 556 C CA . VAL A 1 73 ? 3.662 -6.354 0.657 1.00 97.88 73 VAL A CA 1
ATOM 557 C C . VAL A 1 73 ? 4.171 -5.632 -0.583 1.00 97.88 73 VAL A C 1
ATOM 559 O O . VAL A 1 73 ? 3.408 -5.326 -1.500 1.00 97.88 73 VAL A O 1
ATOM 562 N N . LEU A 1 74 ? 5.475 -5.385 -0.623 1.00 95.50 74 LEU A N 1
ATOM 563 C CA . LEU A 1 74 ? 6.169 -4.828 -1.776 1.00 95.50 74 LEU A CA 1
ATOM 564 C C . LEU A 1 74 ? 6.490 -5.964 -2.743 1.00 95.50 74 LEU A C 1
ATOM 566 O O . LEU A 1 74 ? 7.160 -6.928 -2.373 1.00 95.50 74 LEU A O 1
ATOM 570 N N . LEU A 1 75 ? 5.996 -5.853 -3.972 1.00 94.88 75 LEU A N 1
ATOM 571 C CA . LEU A 1 75 ? 6.170 -6.857 -5.013 1.00 94.88 75 LEU A CA 1
ATOM 572 C C . LEU A 1 75 ? 7.401 -6.546 -5.881 1.00 94.88 75 LEU A C 1
ATOM 574 O O . LEU A 1 75 ? 7.694 -5.368 -6.137 1.00 94.88 75 LEU A O 1
ATOM 578 N N . PRO A 1 76 ? 8.069 -7.580 -6.425 1.00 91.94 76 PRO A N 1
ATOM 579 C CA . PRO A 1 76 ? 9.072 -7.413 -7.471 1.00 91.94 76 PRO A CA 1
ATOM 580 C C . PRO A 1 76 ? 8.543 -6.549 -8.619 1.00 91.94 76 PRO A C 1
ATOM 582 O O . PRO A 1 76 ? 7.379 -6.643 -9.013 1.00 91.94 76 PRO A O 1
ATOM 585 N N . GLY A 1 77 ? 9.398 -5.680 -9.158 1.00 87.94 77 GLY A N 1
ATOM 586 C CA . GLY A 1 77 ? 9.003 -4.725 -10.201 1.00 87.94 77 GLY A CA 1
ATOM 587 C C . GLY A 1 77 ? 8.297 -3.461 -9.690 1.00 87.94 77 GLY A C 1
ATOM 588 O O . GLY A 1 77 ? 7.876 -2.642 -10.506 1.00 87.94 77 GLY A O 1
ATOM 589 N N . GLY A 1 78 ? 8.212 -3.261 -8.369 1.00 87.94 78 GLY A N 1
ATOM 590 C CA . GLY A 1 78 ? 7.747 -2.006 -7.764 1.00 87.94 78 GLY A CA 1
ATOM 591 C C . GLY A 1 78 ? 6.228 -1.883 -7.649 1.00 87.94 78 GLY A C 1
ATOM 592 O O . GLY A 1 78 ? 5.707 -0.772 -7.702 1.00 87.94 78 GLY A O 1
ATOM 593 N N . GLY A 1 79 ? 5.526 -3.013 -7.548 1.00 93.19 79 GLY A N 1
ATOM 594 C CA . GLY A 1 79 ? 4.100 -3.056 -7.228 1.00 93.19 79 GLY A CA 1
ATOM 595 C C . GLY A 1 79 ? 3.837 -3.249 -5.734 1.00 93.19 79 GLY A C 1
ATOM 596 O O . GLY A 1 79 ? 4.755 -3.492 -4.951 1.00 93.19 79 GLY A O 1
ATOM 597 N N . PHE A 1 80 ? 2.562 -3.214 -5.363 1.00 96.19 80 PHE A N 1
ATOM 598 C CA . PHE A 1 80 ? 2.083 -3.439 -4.004 1.00 96.19 80 PHE A CA 1
ATOM 599 C C . PHE A 1 80 ? 1.000 -4.512 -3.995 1.00 96.19 80 PHE A C 1
ATOM 601 O O . PHE A 1 80 ? 0.164 -4.583 -4.896 1.00 96.19 80 PHE A O 1
ATOM 608 N N . LYS A 1 81 ? 0.982 -5.319 -2.941 1.00 97.25 81 LYS A N 1
ATOM 609 C CA . LYS A 1 81 ? -0.174 -6.117 -2.545 1.00 97.25 81 LYS A CA 1
ATOM 610 C C . LYS A 1 81 ? -0.604 -5.636 -1.167 1.00 97.25 81 LYS A C 1
ATOM 612 O O . LYS A 1 81 ? 0.161 -5.749 -0.214 1.00 97.25 81 LYS A O 1
ATOM 617 N N . ILE A 1 82 ? -1.805 -5.082 -1.096 1.00 97.56 82 ILE A N 1
ATOM 618 C CA . ILE A 1 82 ? -2.391 -4.506 0.109 1.00 97.56 82 ILE A CA 1
ATOM 619 C C . ILE A 1 82 ? -3.562 -5.397 0.500 1.00 97.56 82 ILE A C 1
ATOM 621 O O . ILE A 1 82 ? -4.526 -5.524 -0.251 1.00 97.56 82 ILE A O 1
ATOM 625 N N . THR A 1 83 ? -3.460 -6.049 1.647 1.00 97.88 83 THR A N 1
ATOM 626 C CA . THR A 1 83 ? -4.576 -6.774 2.248 1.00 97.88 83 THR A CA 1
ATOM 627 C C . THR A 1 83 ? -5.236 -5.852 3.255 1.00 97.88 83 THR A C 1
ATOM 629 O O . THR A 1 83 ? -4.618 -5.522 4.262 1.00 97.88 83 THR A O 1
ATOM 632 N N . ASP A 1 84 ? -6.475 -5.464 2.988 1.00 96.69 84 ASP A N 1
ATOM 633 C CA . ASP A 1 84 ? -7.359 -4.850 3.967 1.00 96.69 84 ASP A CA 1
ATOM 634 C C . ASP A 1 84 ? -8.002 -5.979 4.784 1.00 96.69 84 ASP A C 1
ATOM 636 O O . ASP A 1 84 ? -8.862 -6.715 4.288 1.00 96.69 84 ASP A O 1
ATOM 640 N N . LYS A 1 85 ? -7.531 -6.164 6.021 1.00 96.88 85 LYS A N 1
ATOM 641 C CA . LYS A 1 85 ? -8.034 -7.204 6.928 1.00 96.88 85 LYS A CA 1
ATOM 642 C C . LYS A 1 85 ? -9.400 -6.829 7.496 1.00 96.88 85 LYS A C 1
ATOM 644 O O . LYS A 1 85 ? -10.173 -7.728 7.811 1.00 96.88 85 LYS A O 1
ATOM 649 N N . THR A 1 86 ? -9.720 -5.538 7.565 1.00 95.50 86 THR A N 1
ATOM 650 C CA . THR A 1 86 ? -11.011 -5.055 8.070 1.00 95.50 86 THR A CA 1
ATOM 651 C C . THR A 1 86 ? -12.143 -5.324 7.083 1.00 95.50 86 THR A C 1
ATOM 653 O O . THR A 1 86 ? -13.191 -5.835 7.468 1.00 95.50 86 THR A O 1
ATOM 656 N N . ALA A 1 87 ? -11.910 -5.081 5.791 1.00 94.50 87 ALA A N 1
ATOM 657 C CA . ALA A 1 87 ? -12.870 -5.376 4.730 1.00 94.50 87 ALA A CA 1
ATOM 658 C C . ALA A 1 87 ? -12.734 -6.801 4.159 1.00 94.50 87 ALA A C 1
ATOM 660 O O . ALA A 1 87 ? -13.538 -7.206 3.317 1.00 94.50 87 ALA A O 1
ATOM 661 N N . GLY A 1 88 ? -11.694 -7.546 4.554 1.00 94.44 88 GLY A N 1
ATOM 662 C CA . GLY A 1 88 ? -11.382 -8.874 4.019 1.00 94.44 88 GLY A CA 1
ATOM 663 C C . GLY A 1 88 ? -11.017 -8.866 2.529 1.00 94.44 88 GLY A C 1
ATOM 664 O O . GLY A 1 88 ? -11.253 -9.851 1.827 1.00 94.44 88 GLY A O 1
ATOM 665 N N . LYS A 1 89 ? -10.474 -7.754 2.015 1.00 95.44 89 LYS A N 1
ATOM 666 C CA . LYS A 1 89 ? -10.171 -7.558 0.588 1.00 95.44 89 LYS A CA 1
ATOM 667 C C . LYS A 1 89 ? -8.675 -7.495 0.324 1.00 95.44 89 LYS A C 1
ATOM 669 O O . LYS A 1 89 ? -7.884 -7.046 1.145 1.00 95.44 89 LYS A O 1
ATOM 674 N N . ILE A 1 90 ? -8.281 -7.927 -0.871 1.00 96.75 90 ILE A N 1
ATOM 675 C CA . ILE A 1 90 ? -6.895 -7.858 -1.338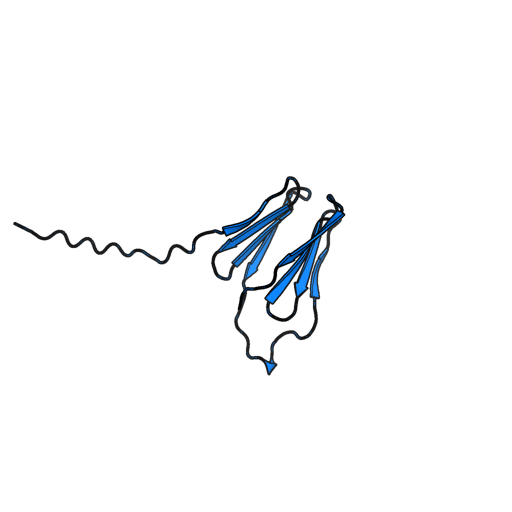 1.00 96.75 90 ILE A CA 1
ATOM 676 C C . ILE A 1 90 ? -6.846 -6.998 -2.595 1.00 96.75 90 ILE A C 1
ATOM 678 O O . ILE A 1 90 ? -7.464 -7.318 -3.608 1.00 96.75 90 ILE A O 1
ATOM 682 N N . HIS A 1 91 ? -6.041 -5.946 -2.545 1.00 95.62 91 HIS A N 1
ATOM 683 C CA . HIS A 1 91 ? -5.776 -5.047 -3.653 1.00 95.62 91 HIS A CA 1
ATOM 684 C C . HIS A 1 91 ? -4.357 -5.268 -4.169 1.00 95.62 91 HIS A C 1
ATOM 686 O O . HIS A 1 91 ? -3.393 -5.262 -3.407 1.00 95.62 91 HIS A O 1
ATOM 692 N N . THR A 1 92 ? -4.209 -5.467 -5.478 1.00 95.44 92 THR A N 1
ATOM 693 C CA . THR A 1 92 ? -2.890 -5.576 -6.115 1.00 95.44 92 THR A CA 1
ATOM 694 C C . THR A 1 92 ? -2.679 -4.392 -7.039 1.00 95.44 92 THR A C 1
ATOM 696 O O . THR A 1 92 ? -3.377 -4.245 -8.040 1.00 95.44 92 THR A O 1
ATOM 699 N N . LEU A 1 93 ? -1.691 -3.567 -6.715 1.00 92.38 93 LEU A N 1
ATOM 700 C CA . LEU A 1 93 ? -1.287 -2.415 -7.503 1.00 92.38 93 LEU A CA 1
ATOM 701 C C . LEU A 1 93 ? -0.032 -2.779 -8.283 1.00 92.38 93 LEU A C 1
ATOM 703 O O . LEU A 1 93 ? 1.044 -2.963 -7.717 1.00 92.38 93 LEU A O 1
ATOM 707 N N . LYS A 1 94 ? -0.163 -2.897 -9.602 1.00 87.50 94 LYS A N 1
ATOM 708 C CA . LYS A 1 94 ? 0.992 -3.019 -10.491 1.00 87.50 94 LYS A CA 1
ATOM 709 C C . LYS A 1 94 ? 1.369 -1.635 -10.985 1.00 87.50 94 LYS A C 1
ATOM 711 O O . LYS A 1 94 ? 0.498 -0.854 -11.362 1.00 87.50 94 LYS A O 1
ATOM 716 N N . ARG A 1 95 ? 2.667 -1.349 -11.044 1.00 74.62 95 ARG A N 1
ATOM 717 C CA . ARG A 1 95 ? 3.131 -0.162 -11.754 1.00 74.62 95 ARG A CA 1
ATOM 718 C C . ARG A 1 95 ? 2.891 -0.383 -13.248 1.00 74.62 95 ARG A C 1
ATOM 720 O O . ARG A 1 95 ? 3.385 -1.369 -13.798 1.00 74.62 95 ARG A O 1
ATOM 727 N N . GLY A 1 96 ? 2.103 0.491 -13.875 1.00 62.53 96 GLY A N 1
ATOM 728 C CA . GLY A 1 96 ? 1.952 0.508 -15.331 1.00 62.53 96 GLY A CA 1
ATOM 729 C C . GLY A 1 96 ? 3.332 0.616 -15.982 1.00 62.53 96 GLY A C 1
ATOM 730 O O . GLY A 1 96 ? 4.182 1.366 -15.491 1.00 62.53 96 GLY A O 1
ATOM 731 N N . ARG A 1 97 ? 3.578 -0.210 -17.003 1.00 47.34 97 ARG A N 1
ATOM 732 C CA . ARG A 1 97 ? 4.778 -0.099 -17.837 1.00 47.34 97 ARG A CA 1
ATOM 733 C C . ARG A 1 97 ? 4.664 1.100 -18.759 1.00 47.34 97 ARG A C 1
ATOM 735 O O . ARG A 1 97 ? 3.545 1.309 -19.272 1.00 47.34 97 ARG A O 1
#

Foldseek 3Di:
DDDDPPPPPPPPQQDKAWPDDDCQWTWIDRPQKIWIQGNVVRDIDIDGDDDDPPVPWDPQKAWPDDDCQWTWIQGTQGKIWIQGNVVRDIDTGHDDD

Radius of gyration: 17.9 Å; chains: 1; bounding box: 35×61×37 Å

Sequence (97 aa):
MLCLCTFLFTGCTREEKTIIDTATLKVTTQGAETTIYDLAGDAEYNYKAVRVKKTDAPTEARTATETDTIKIVLLPGGGFKITDKTAGKIHTLKRGR

Secondary structure (DSSP, 8-state):
---------------EEEEEE-SSEEEEEETTEEEEEETTTTEEEEEE-----GGGS--S-EEEEE-SSEEEEEETTTEEEEEETTTTEEEEEPPP-